Protein AF-A0A0R0IZ80-F1 (afdb_monomer_lite)

Sequence (92 aa):
AEIVDKGSTSCGASGALYTLICCVVGCGWLYSCFYRSKMRQQYGLKGNGCTDCLLHCCCESCTLSQEYRELKQRGFDMIIGWHGNVEQRSRK

Radius of gyration: 13.65 Å; chains: 1; bounding box: 36×29×32 Å

InterPro domains:
  IPR006461 PLAC8 motif-containing protein [PF04749] (1-70)
  IPR006461 PLAC8 motif-containing protein [PTHR15907] (1-80)
  IPR006461 PLAC8 motif-containing protein [TIGR01571] (2-72)

pLDDT: mean 81.65, std 9.56, range [57.28, 92.62]

Structure (mmCIF, N/CA/C/O backbone):
data_AF-A0A0R0IZ80-F1
#
_entry.id   AF-A0A0R0IZ80-F1
#
loop_
_atom_site.group_PDB
_atom_site.id
_atom_site.type_symbol
_atom_site.label_atom_id
_atom_site.label_alt_id
_atom_site.label_comp_id
_atom_site.label_asym_id
_atom_site.label_entity_id
_atom_site.label_seq_id
_atom_site.pdbx_PDB_ins_code
_atom_site.Cartn_x
_atom_site.Cartn_y
_atom_site.Cartn_z
_atom_site.occupancy
_atom_site.B_iso_or_equiv
_atom_site.auth_seq_id
_atom_site.auth_comp_id
_atom_site.auth_asym_id
_atom_site.auth_atom_id
_atom_site.pdbx_PDB_model_num
ATOM 1 N N . ALA A 1 1 ? -2.228 2.998 -0.970 1.00 84.75 1 ALA A N 1
ATOM 2 C CA . ALA A 1 1 ? -1.272 3.384 0.087 1.00 84.75 1 ALA A CA 1
ATOM 3 C C . ALA A 1 1 ? -1.971 3.576 1.430 1.00 84.75 1 ALA A C 1
ATOM 5 O O . ALA A 1 1 ? -1.729 2.772 2.315 1.00 84.75 1 ALA A O 1
ATOM 6 N N . GLU A 1 2 ? -2.887 4.541 1.564 1.00 89.31 2 GLU A N 1
ATOM 7 C CA . GLU A 1 2 ? -3.524 4.899 2.849 1.00 89.31 2 GLU A CA 1
ATOM 8 C C . GLU A 1 2 ? -4.104 3.713 3.649 1.00 89.31 2 GLU A C 1
ATOM 10 O O . GLU A 1 2 ? -3.818 3.584 4.836 1.00 89.31 2 GLU A O 1
ATOM 15 N N . ILE A 1 3 ? -4.845 2.793 3.011 1.00 88.62 3 ILE A N 1
ATOM 16 C CA . ILE A 1 3 ? -5.390 1.595 3.687 1.00 88.62 3 ILE A CA 1
ATOM 17 C C . ILE A 1 3 ? -4.280 0.665 4.194 1.00 88.62 3 ILE A C 1
ATOM 19 O O . ILE A 1 3 ? -4.345 0.169 5.315 1.00 88.62 3 ILE A O 1
ATOM 23 N N . VAL A 1 4 ? -3.249 0.431 3.378 1.00 87.44 4 VAL A N 1
ATOM 24 C CA . VAL A 1 4 ? -2.098 -0.418 3.740 1.00 87.44 4 VAL A CA 1
ATOM 25 C C . VAL A 1 4 ? -1.267 0.244 4.842 1.00 87.44 4 VAL A C 1
ATOM 27 O O . VAL A 1 4 ? -0.686 -0.429 5.690 1.00 87.44 4 VAL A O 1
ATOM 30 N N . ASP A 1 5 ? -1.231 1.573 4.865 1.00 88.88 5 ASP A N 1
ATOM 31 C CA . ASP A 1 5 ? -0.564 2.348 5.905 1.00 88.88 5 ASP A CA 1
ATOM 32 C C . ASP A 1 5 ? -1.437 2.573 7.144 1.00 88.88 5 ASP A C 1
ATOM 34 O O . ASP A 1 5 ? -1.009 3.237 8.080 1.00 88.88 5 ASP A O 1
ATOM 38 N N . LYS A 1 6 ? -2.657 2.020 7.165 1.00 88.19 6 LYS A N 1
ATOM 39 C CA . LYS A 1 6 ? -3.621 2.175 8.260 1.00 88.19 6 LYS A CA 1
ATOM 40 C C . LYS A 1 6 ? -3.836 3.646 8.646 1.00 88.19 6 LYS A C 1
ATOM 42 O O . LYS A 1 6 ? -3.919 3.982 9.826 1.00 88.19 6 LYS A O 1
ATOM 47 N N . GLY A 1 7 ? -3.897 4.521 7.641 1.00 85.69 7 GLY A N 1
ATOM 48 C CA . GLY A 1 7 ? -4.106 5.959 7.814 1.00 85.69 7 GLY A CA 1
ATOM 49 C C . GLY A 1 7 ? -2.874 6.755 8.254 1.00 85.69 7 GLY A C 1
ATOM 50 O O . GLY A 1 7 ? -2.979 7.969 8.378 1.00 85.69 7 GLY A O 1
ATOM 51 N N . SER A 1 8 ? -1.705 6.131 8.452 1.00 87.81 8 SER A N 1
ATOM 52 C CA . SER A 1 8 ? -0.480 6.873 8.792 1.00 87.81 8 SER A CA 1
ATOM 53 C C . SER A 1 8 ? -0.027 7.821 7.668 1.00 87.81 8 SER A C 1
ATOM 55 O O . SER A 1 8 ? 0.497 8.896 7.950 1.00 87.81 8 SER A O 1
ATOM 57 N N . THR A 1 9 ? -0.303 7.478 6.407 1.00 86.19 9 THR A N 1
ATOM 58 C CA . THR A 1 9 ? -0.053 8.317 5.228 1.00 86.19 9 THR A CA 1
ATOM 59 C C . THR A 1 9 ? -1.375 8.645 4.550 1.00 86.19 9 THR A C 1
ATOM 61 O O . THR A 1 9 ? -2.065 7.739 4.081 1.00 86.19 9 THR A O 1
ATOM 64 N N . SER A 1 10 ? -1.701 9.933 4.436 1.00 86.31 10 SER A N 1
ATOM 65 C CA . SER A 1 10 ? -2.896 10.386 3.717 1.00 86.31 10 SER A CA 1
ATOM 66 C C . SER A 1 10 ? -2.802 10.121 2.211 1.00 86.31 10 SER A C 1
ATOM 68 O O . SER A 1 10 ? -1.711 10.034 1.632 1.00 86.31 10 SER A O 1
ATOM 70 N N . CYS A 1 11 ? -3.954 10.050 1.541 1.00 84.69 11 CYS A N 1
ATOM 71 C CA . CYS A 1 11 ? -4.023 9.966 0.081 1.00 84.69 11 CYS A CA 1
ATOM 72 C C . CYS A 1 11 ? -3.152 11.039 -0.615 1.00 84.69 11 CYS A C 1
ATOM 74 O O . CYS A 1 11 ? -2.337 10.711 -1.476 1.00 84.69 11 CYS A O 1
ATOM 76 N N . GLY A 1 12 ? -3.218 12.299 -0.164 1.00 88.69 12 GLY A N 1
ATOM 77 C CA . GLY A 1 12 ? -2.410 13.391 -0.722 1.00 88.69 12 GLY A CA 1
ATOM 78 C C . GLY A 1 12 ? -0.902 13.212 -0.519 1.00 88.69 12 GLY A C 1
ATOM 79 O O . GLY A 1 12 ? -0.130 13.372 -1.464 1.00 88.69 12 GLY A O 1
ATOM 80 N N . ALA A 1 13 ? -0.473 12.819 0.685 1.00 89.56 13 ALA A N 1
ATOM 81 C CA . ALA A 1 13 ? 0.942 12.583 0.975 1.00 89.56 13 ALA A CA 1
ATOM 82 C C . ALA A 1 13 ? 1.499 11.398 0.173 1.00 89.56 13 ALA A C 1
ATOM 84 O O . ALA A 1 13 ? 2.600 11.476 -0.369 1.00 89.56 13 ALA A O 1
ATOM 85 N N . SER A 1 14 ? 0.726 10.317 0.041 1.00 86.44 14 SER A N 1
ATOM 86 C CA . SER A 1 14 ? 1.129 9.166 -0.774 1.00 86.44 14 SER A CA 1
ATOM 87 C C . SER A 1 14 ? 1.229 9.505 -2.262 1.00 86.44 14 SER A C 1
ATOM 89 O O . SER A 1 14 ? 2.203 9.108 -2.898 1.00 86.44 14 SER A O 1
ATOM 91 N N . GLY A 1 15 ? 0.298 10.301 -2.799 1.00 87.88 15 GLY A N 1
ATOM 92 C CA . GLY A 1 15 ? 0.382 10.815 -4.167 1.00 87.88 15 GLY A CA 1
ATOM 93 C C . GLY A 1 15 ? 1.615 11.694 -4.390 1.00 87.88 15 GLY A C 1
ATOM 94 O O . GLY A 1 15 ? 2.339 11.503 -5.363 1.00 87.88 15 GLY A O 1
ATOM 95 N N . ALA A 1 16 ? 1.911 12.605 -3.459 1.00 91.69 16 ALA A N 1
ATOM 96 C CA . ALA A 1 16 ? 3.100 13.453 -3.533 1.00 91.69 16 ALA A CA 1
ATOM 97 C C . ALA A 1 16 ? 4.404 12.640 -3.466 1.00 91.69 16 ALA A C 1
ATOM 99 O O . ALA A 1 16 ? 5.311 12.879 -4.259 1.00 91.69 16 ALA A O 1
ATOM 100 N N . LEU A 1 17 ? 4.488 11.649 -2.569 1.00 86.75 17 LEU A N 1
ATOM 101 C CA . LEU A 1 17 ? 5.636 10.741 -2.475 1.00 86.75 17 LEU A CA 1
ATOM 102 C C . LEU A 1 17 ? 5.820 9.925 -3.754 1.00 86.75 17 LEU A C 1
ATOM 104 O O . LEU A 1 17 ? 6.944 9.796 -4.232 1.00 86.75 17 LEU A O 1
ATOM 108 N N . TYR A 1 18 ? 4.730 9.407 -4.325 1.00 86.06 18 TYR A N 1
ATOM 109 C CA . TYR A 1 18 ? 4.779 8.676 -5.586 1.00 86.06 18 TYR A CA 1
ATOM 110 C C . TYR A 1 18 ? 5.318 9.552 -6.722 1.00 86.06 18 TYR A C 1
ATOM 112 O O . TYR A 1 18 ? 6.275 9.167 -7.394 1.00 86.06 18 TYR A O 1
ATOM 120 N N . THR A 1 19 ? 4.769 10.761 -6.885 1.00 87.88 19 THR A N 1
ATOM 121 C CA . THR A 1 19 ? 5.236 11.732 -7.885 1.00 87.88 19 THR A CA 1
ATOM 122 C C . THR A 1 19 ? 6.702 12.085 -7.666 1.00 87.88 19 THR A C 1
ATOM 124 O O . THR A 1 19 ? 7.481 12.067 -8.612 1.00 87.88 19 THR A O 1
ATOM 127 N N . LEU A 1 20 ? 7.110 12.341 -6.421 1.00 87.94 20 LEU A N 1
ATOM 128 C CA . LEU A 1 20 ? 8.492 12.678 -6.094 1.00 87.94 20 LEU A CA 1
ATOM 129 C C . LEU A 1 20 ? 9.455 11.538 -6.444 1.00 87.94 20 LEU A C 1
ATOM 131 O O . LEU A 1 20 ? 10.478 11.780 -7.078 1.00 87.94 20 LEU A O 1
ATOM 135 N N . ILE A 1 21 ? 9.132 10.294 -6.080 1.00 84.50 21 ILE A N 1
ATOM 136 C CA . ILE A 1 21 ? 9.964 9.125 -6.405 1.00 84.50 21 ILE A CA 1
ATOM 137 C C . ILE A 1 21 ? 10.035 8.928 -7.920 1.00 84.50 21 ILE A C 1
ATOM 139 O O . ILE A 1 21 ? 11.109 8.651 -8.456 1.00 84.50 21 ILE A O 1
ATOM 143 N N . CYS A 1 22 ? 8.916 9.121 -8.619 1.00 83.81 22 CYS A N 1
ATOM 144 C CA . CYS A 1 22 ? 8.875 9.049 -10.071 1.00 83.81 22 CYS A CA 1
ATOM 145 C C . CYS A 1 22 ? 9.747 10.136 -10.724 1.00 83.81 22 CYS A C 1
ATOM 147 O O . CYS A 1 22 ? 10.488 9.833 -11.652 1.00 83.81 22 CYS A O 1
ATOM 149 N N . CYS A 1 23 ? 9.710 11.375 -10.225 1.00 86.38 23 CYS A N 1
ATOM 150 C CA . CYS A 1 23 ? 10.471 12.499 -10.776 1.00 86.38 23 CYS A CA 1
ATOM 151 C C . CYS A 1 23 ? 11.968 12.457 -10.435 1.00 86.38 23 CYS A C 1
ATOM 153 O O . CYS A 1 23 ? 12.786 12.814 -11.275 1.00 86.38 23 CYS A O 1
ATOM 155 N N . VAL A 1 24 ? 12.333 12.053 -9.214 1.00 82.88 24 VAL A N 1
ATOM 156 C CA . VAL A 1 24 ? 13.724 12.105 -8.726 1.00 82.88 24 VAL A CA 1
ATOM 157 C C . VAL A 1 24 ? 14.494 10.837 -9.078 1.00 82.88 24 VAL A C 1
ATOM 159 O O . VAL A 1 24 ? 15.634 10.911 -9.522 1.00 82.88 24 VAL A O 1
ATOM 162 N N . VAL A 1 25 ? 13.886 9.668 -8.866 1.00 79.88 25 VAL A N 1
ATOM 163 C CA . VAL A 1 25 ? 14.563 8.369 -9.031 1.00 79.88 25 VAL A CA 1
ATOM 164 C C . VAL A 1 25 ? 14.291 7.775 -10.415 1.00 79.88 25 VAL A C 1
ATOM 166 O O . VAL A 1 25 ? 15.000 6.873 -10.854 1.00 79.88 25 VAL A O 1
ATOM 169 N N . GLY A 1 26 ? 13.228 8.216 -11.100 1.00 76.94 26 GLY A N 1
ATOM 170 C CA . GLY A 1 26 ? 12.764 7.588 -12.343 1.00 76.94 26 GLY A CA 1
ATOM 171 C C . GLY A 1 26 ? 12.214 6.169 -12.143 1.00 76.94 26 GLY A C 1
ATOM 172 O O . GLY A 1 26 ? 11.891 5.485 -13.108 1.00 76.94 26 GLY A O 1
ATOM 173 N N . CYS A 1 27 ? 12.100 5.709 -10.892 1.00 74.50 27 CYS A N 1
ATOM 174 C CA . CYS A 1 27 ? 11.750 4.336 -10.535 1.00 74.50 27 CYS A CA 1
ATOM 175 C C . CYS A 1 27 ? 10.504 4.292 -9.640 1.00 74.50 27 CYS A C 1
ATOM 177 O O . CYS A 1 27 ? 10.522 3.676 -8.575 1.00 74.50 27 CYS A O 1
ATOM 179 N N . GLY A 1 28 ? 9.411 4.942 -10.062 1.00 72.06 28 GLY A N 1
ATOM 180 C CA . GLY A 1 28 ? 8.126 4.937 -9.338 1.00 72.06 28 GLY A CA 1
ATOM 181 C C . GLY A 1 28 ? 7.617 3.528 -9.004 1.00 72.06 28 GLY A C 1
ATOM 182 O O . GLY A 1 28 ? 7.062 3.301 -7.931 1.00 72.06 28 GLY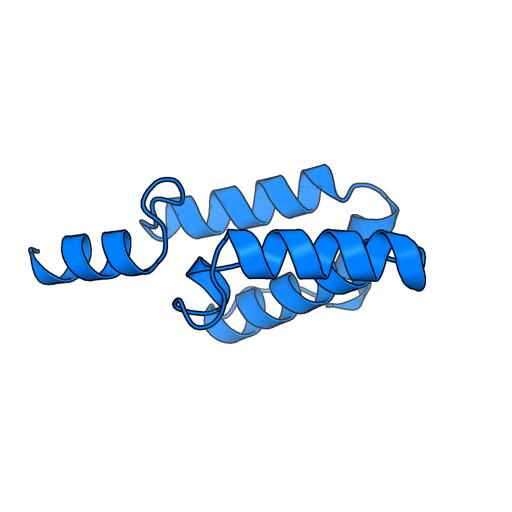 A O 1
ATOM 183 N N . TRP A 1 29 ? 7.944 2.548 -9.849 1.00 74.62 29 TRP A N 1
ATOM 184 C CA . TRP A 1 29 ? 7.644 1.135 -9.633 1.00 74.62 29 TRP A CA 1
ATOM 185 C C . TRP A 1 29 ? 8.197 0.581 -8.306 1.00 74.62 29 TRP A C 1
ATOM 187 O O . TRP A 1 29 ? 7.556 -0.277 -7.703 1.00 74.62 29 TRP A O 1
ATOM 197 N N . LEU A 1 30 ? 9.330 1.088 -7.793 1.00 76.38 30 LEU A N 1
ATOM 198 C CA . LEU A 1 30 ? 9.878 0.670 -6.492 1.00 76.38 30 LEU A CA 1
ATOM 199 C C . LEU A 1 30 ? 8.935 1.015 -5.338 1.00 76.38 30 LEU A C 1
ATOM 201 O O . LEU A 1 30 ? 8.790 0.226 -4.402 1.00 76.38 30 LEU A O 1
ATOM 205 N N . TYR A 1 31 ? 8.276 2.173 -5.409 1.00 81.56 31 TYR A N 1
ATOM 206 C CA . TYR A 1 31 ? 7.285 2.576 -4.414 1.00 81.56 31 TYR A CA 1
ATOM 207 C C . TYR A 1 31 ? 6.108 1.597 -4.396 1.00 81.56 31 TYR A C 1
ATOM 209 O O . TYR A 1 31 ? 5.688 1.139 -3.329 1.00 81.56 31 TYR A O 1
ATOM 217 N N . SER A 1 32 ? 5.624 1.227 -5.582 1.00 78.06 32 SER A N 1
ATOM 218 C CA . SER A 1 32 ? 4.547 0.256 -5.759 1.00 78.06 32 SER A CA 1
ATOM 219 C C . SER A 1 32 ? 4.946 -1.134 -5.225 1.00 78.06 32 SER A C 1
ATOM 221 O O . SER A 1 32 ? 4.197 -1.730 -4.446 1.00 78.06 32 SER A O 1
ATOM 223 N N . CYS A 1 33 ? 6.168 -1.602 -5.517 1.00 78.56 33 CYS A N 1
ATOM 224 C CA . CYS A 1 33 ? 6.722 -2.848 -4.967 1.00 78.56 33 CYS A CA 1
ATOM 225 C C . CYS A 1 33 ? 6.804 -2.840 -3.437 1.00 78.56 33 CYS A C 1
ATOM 227 O O . CYS A 1 33 ? 6.467 -3.833 -2.787 1.00 78.56 33 CYS A O 1
ATOM 229 N N . PHE A 1 34 ? 7.254 -1.728 -2.849 1.00 82.88 34 PHE A N 1
ATOM 230 C CA . PHE A 1 34 ? 7.368 -1.589 -1.400 1.00 82.88 34 PHE A CA 1
ATOM 231 C C . PHE A 1 34 ? 6.002 -1.715 -0.719 1.00 82.88 34 PHE A C 1
ATOM 233 O O . PHE A 1 34 ? 5.840 -2.513 0.209 1.00 82.88 34 PHE A O 1
ATOM 240 N N . TYR A 1 35 ? 5.002 -0.975 -1.207 1.00 84.31 35 TYR A N 1
ATOM 241 C CA . TYR A 1 35 ? 3.648 -1.029 -0.655 1.00 84.31 35 TYR A CA 1
ATOM 242 C C . TYR A 1 35 ? 3.012 -2.404 -0.803 1.00 84.31 35 TYR A C 1
ATOM 244 O O . TYR A 1 35 ? 2.345 -2.864 0.123 1.00 84.31 35 TYR A O 1
ATOM 252 N N . ARG A 1 36 ? 3.276 -3.084 -1.916 1.00 83.12 36 ARG A N 1
ATOM 253 C CA . ARG A 1 36 ? 2.818 -4.451 -2.130 1.00 83.12 36 ARG A CA 1
ATOM 254 C C . ARG A 1 36 ? 3.464 -5.437 -1.172 1.00 83.12 36 ARG A C 1
ATOM 256 O O . ARG A 1 36 ? 2.766 -6.222 -0.542 1.00 83.12 36 ARG A O 1
ATOM 263 N N . SER A 1 37 ? 4.781 -5.372 -0.985 1.00 83.25 37 SER A N 1
ATOM 264 C CA . SER A 1 37 ? 5.478 -6.218 -0.007 1.00 83.25 37 SER A CA 1
ATOM 265 C C . SER A 1 37 ? 4.928 -6.001 1.411 1.00 83.25 37 SER A C 1
ATOM 267 O O . SER A 1 37 ? 4.620 -6.959 2.126 1.00 83.25 37 SER A O 1
ATOM 269 N N . LYS A 1 38 ? 4.680 -4.736 1.777 1.00 87.06 38 LYS A N 1
ATOM 270 C CA . LYS A 1 38 ? 4.029 -4.363 3.040 1.00 87.06 38 LYS A CA 1
ATOM 271 C C . LYS A 1 38 ? 2.613 -4.936 3.144 1.00 87.06 38 LYS A C 1
ATOM 273 O O . LYS A 1 38 ? 2.273 -5.527 4.168 1.00 87.06 38 LYS A O 1
ATOM 278 N N . MET A 1 39 ? 1.804 -4.813 2.089 1.00 85.31 39 MET A N 1
ATOM 279 C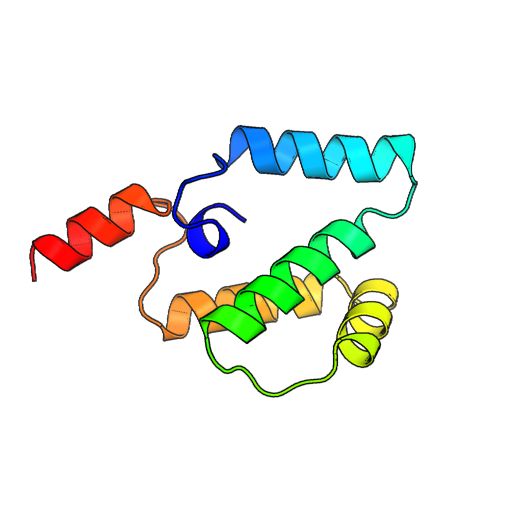 CA . MET A 1 39 ? 0.458 -5.382 2.029 1.00 85.31 39 MET A CA 1
ATOM 280 C C . MET A 1 39 ? 0.508 -6.899 2.219 1.00 85.31 39 MET A C 1
ATOM 282 O O . MET 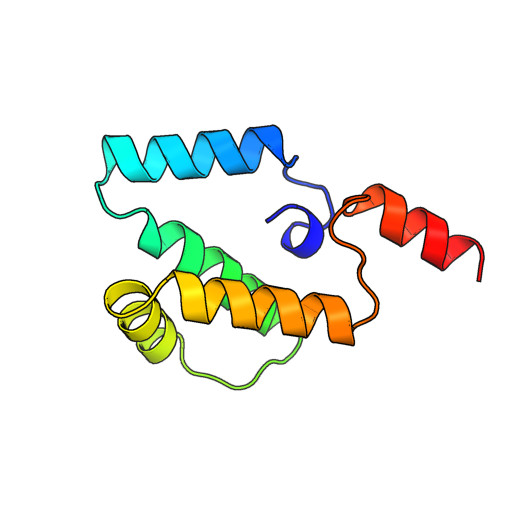A 1 39 ? -0.217 -7.432 3.054 1.00 85.31 39 MET A O 1
ATOM 286 N N . ARG A 1 40 ? 1.417 -7.598 1.534 1.00 83.75 40 ARG A N 1
ATOM 287 C CA . ARG A 1 40 ? 1.580 -9.048 1.673 1.00 83.75 40 ARG A CA 1
ATOM 288 C C . ARG A 1 40 ? 1.936 -9.477 3.083 1.00 83.75 40 ARG A C 1
ATOM 290 O O . ARG A 1 40 ? 1.327 -10.418 3.587 1.00 83.75 40 ARG A O 1
ATOM 297 N N . GLN A 1 41 ? 2.871 -8.775 3.719 1.00 85.31 41 GLN A N 1
ATOM 298 C CA . GLN A 1 41 ? 3.268 -9.055 5.094 1.00 85.31 41 GLN A CA 1
ATOM 299 C C . GLN A 1 41 ? 2.097 -8.875 6.068 1.00 85.31 41 GLN A C 1
ATOM 301 O O . GLN A 1 41 ? 1.886 -9.718 6.933 1.00 85.31 41 GLN A O 1
ATOM 306 N N . GLN A 1 42 ? 1.300 -7.814 5.908 1.00 86.38 42 GLN A N 1
ATOM 307 C CA . GLN A 1 42 ? 0.143 -7.557 6.775 1.00 86.38 42 GLN A CA 1
ATOM 308 C C . GLN A 1 42 ? -0.968 -8.596 6.629 1.00 86.38 42 GLN A C 1
ATOM 310 O O . GLN A 1 42 ? -1.753 -8.810 7.551 1.00 86.38 42 GLN A O 1
ATOM 315 N N . TYR A 1 43 ? -1.060 -9.207 5.456 1.00 84.31 43 TYR A N 1
ATOM 316 C CA . TYR A 1 43 ? -2.229 -9.957 5.040 1.00 84.31 43 TYR A CA 1
ATOM 317 C C . TYR A 1 43 ? -1.948 -11.423 4.706 1.00 84.31 43 TYR A C 1
ATOM 319 O O . TYR A 1 43 ? -2.863 -12.110 4.237 1.00 84.31 43 TYR A O 1
ATOM 327 N N . GLY A 1 44 ? -0.722 -11.891 4.964 1.00 81.69 44 GLY A N 1
ATOM 328 C CA . GLY A 1 44 ? -0.288 -13.273 4.755 1.00 81.69 44 GLY A CA 1
ATOM 329 C C . GLY A 1 44 ? -0.371 -13.724 3.297 1.00 81.69 44 GLY A C 1
ATOM 330 O O . GLY A 1 44 ? -0.627 -14.896 3.028 1.00 81.69 44 GLY A O 1
ATOM 331 N N . LEU A 1 45 ? -0.232 -12.797 2.348 1.00 79.50 45 LEU A N 1
ATOM 332 C CA . LEU A 1 45 ? -0.421 -13.094 0.930 1.00 79.50 45 LEU A CA 1
ATOM 333 C C . LEU A 1 45 ? 0.783 -13.854 0.369 1.00 79.50 45 LEU A C 1
ATOM 335 O O . LEU A 1 45 ? 1.937 -13.479 0.583 1.00 79.50 45 LEU A O 1
ATOM 339 N N . LYS A 1 46 ? 0.500 -14.912 -0.392 1.00 69.75 46 LYS A N 1
ATOM 340 C CA . LYS A 1 46 ? 1.514 -15.746 -1.040 1.00 69.75 46 LYS A CA 1
ATOM 341 C C . LYS A 1 46 ? 2.093 -15.025 -2.260 1.00 69.75 46 LYS A C 1
ATOM 343 O O . LYS A 1 46 ? 1.350 -14.592 -3.136 1.00 69.75 46 LYS A O 1
ATOM 348 N N . GLY A 1 47 ? 3.418 -14.950 -2.341 1.00 66.06 47 GLY A N 1
ATOM 349 C CA . GLY A 1 47 ? 4.146 -14.493 -3.524 1.00 66.06 47 GLY A CA 1
ATOM 350 C C . GLY A 1 47 ? 5.600 -14.143 -3.207 1.00 66.06 47 GLY A C 1
ATOM 351 O O . GLY A 1 47 ? 6.002 -14.143 -2.046 1.00 66.06 47 GLY A O 1
ATOM 352 N N . ASN A 1 48 ? 6.390 -13.855 -4.240 1.00 61.69 48 ASN A N 1
ATOM 353 C CA . ASN A 1 48 ? 7.797 -13.488 -4.115 1.00 61.69 48 ASN A CA 1
ATOM 354 C C . ASN A 1 48 ? 8.001 -12.023 -4.538 1.00 61.69 48 ASN A C 1
ATOM 356 O O . ASN A 1 48 ? 7.512 -11.617 -5.592 1.00 61.69 48 ASN A O 1
ATOM 360 N N . GLY A 1 49 ? 8.734 -11.247 -3.732 1.00 60.00 49 GLY A N 1
ATOM 361 C CA . GLY A 1 49 ? 9.008 -9.830 -4.000 1.00 60.00 49 GLY A CA 1
ATOM 362 C C . GLY A 1 49 ? 9.704 -9.597 -5.344 1.00 60.00 49 GLY A C 1
ATOM 363 O O . GLY A 1 49 ? 9.417 -8.614 -6.020 1.00 60.00 49 GLY A O 1
ATOM 364 N N . CYS A 1 50 ? 10.542 -10.538 -5.801 1.00 58.34 50 CYS A N 1
ATOM 365 C CA . CYS A 1 50 ? 11.154 -10.457 -7.132 1.00 58.34 50 CYS A CA 1
ATOM 366 C C . CYS A 1 50 ? 10.113 -10.497 -8.257 1.00 58.34 50 CYS A C 1
ATOM 368 O O . CYS A 1 50 ? 10.236 -9.757 -9.231 1.00 58.34 50 CYS A O 1
ATOM 370 N N . THR A 1 51 ? 9.082 -11.339 -8.129 1.00 61.75 51 THR A N 1
ATOM 371 C CA . THR A 1 51 ? 8.021 -11.439 -9.137 1.00 61.75 51 THR A CA 1
ATOM 372 C C . THR A 1 51 ? 7.200 -10.160 -9.182 1.00 61.75 51 THR A C 1
ATOM 374 O O . THR A 1 51 ? 6.771 -9.773 -10.258 1.00 61.75 51 THR A O 1
ATOM 377 N N . ASP A 1 52 ? 7.036 -9.465 -8.054 1.00 62.12 52 ASP A N 1
ATOM 378 C CA . ASP A 1 52 ? 6.368 -8.161 -8.035 1.00 62.12 52 ASP A CA 1
ATOM 379 C C . ASP A 1 52 ? 7.196 -7.081 -8.693 1.00 62.12 52 ASP A C 1
ATOM 381 O O . ASP A 1 52 ? 6.647 -6.321 -9.475 1.00 62.12 52 ASP A O 1
ATOM 385 N N . CYS A 1 53 ? 8.505 -7.035 -8.437 1.00 61.00 53 CYS A N 1
ATOM 386 C CA . CYS A 1 53 ? 9.388 -6.093 -9.121 1.00 61.00 53 CYS A CA 1
ATOM 387 C C . CYS A 1 53 ? 9.361 -6.296 -10.638 1.00 61.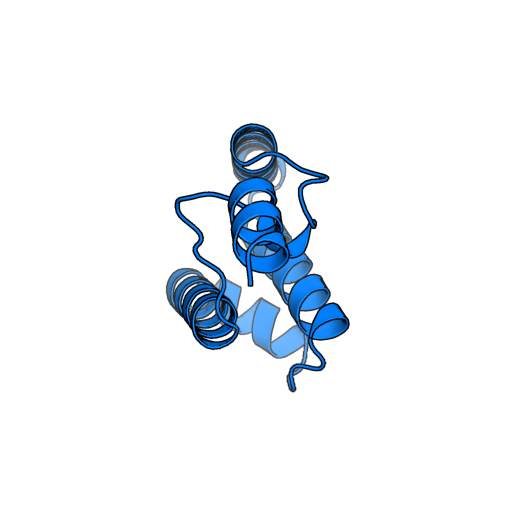00 53 CYS A C 1
ATOM 389 O O . CYS A 1 53 ? 9.228 -5.327 -11.383 1.00 61.00 53 CYS A O 1
ATOM 391 N N . LEU A 1 54 ? 9.412 -7.549 -11.097 1.00 59.09 54 LEU A N 1
ATOM 392 C CA . LEU A 1 54 ? 9.309 -7.874 -12.520 1.00 59.09 54 LEU A CA 1
ATOM 393 C C . LEU A 1 54 ? 7.916 -7.552 -13.077 1.00 59.09 54 LEU A C 1
ATOM 395 O O . LEU A 1 54 ? 7.811 -6.942 -14.135 1.00 59.09 54 LEU A O 1
ATOM 399 N N . LEU A 1 55 ? 6.845 -7.890 -12.353 1.00 60.09 55 LEU A N 1
ATOM 400 C CA . LEU A 1 55 ? 5.474 -7.572 -12.757 1.00 60.09 55 LEU A CA 1
ATOM 401 C C . LEU A 1 55 ? 5.212 -6.069 -12.778 1.00 60.09 55 LEU A C 1
ATOM 403 O O . LEU A 1 55 ? 4.507 -5.617 -13.664 1.00 60.09 55 LEU A O 1
ATOM 407 N N . HIS A 1 56 ? 5.775 -5.283 -11.862 1.00 63.91 56 HIS A N 1
ATOM 408 C CA . HIS A 1 56 ? 5.668 -3.825 -11.895 1.00 63.91 56 HIS A CA 1
ATOM 409 C C . HIS A 1 56 ? 6.436 -3.232 -13.072 1.00 63.91 56 HIS A C 1
ATOM 411 O O . HIS A 1 56 ? 5.938 -2.306 -13.707 1.00 63.91 56 HIS A O 1
ATOM 417 N N . CYS A 1 57 ? 7.599 -3.799 -13.400 1.00 57.28 57 CYS A N 1
ATOM 418 C CA . CYS A 1 57 ? 8.348 -3.420 -14.591 1.00 57.28 57 CYS A CA 1
ATOM 419 C C . CYS A 1 57 ? 7.570 -3.743 -15.881 1.00 57.28 57 CYS A C 1
ATOM 421 O O . CYS A 1 57 ? 7.553 -2.932 -16.801 1.00 57.28 57 CYS A O 1
ATOM 423 N N . CYS A 1 58 ? 6.881 -4.890 -15.941 1.00 63.78 58 CYS A N 1
ATOM 424 C CA . CYS A 1 58 ? 6.129 -5.305 -17.128 1.00 63.78 58 CYS A CA 1
ATOM 425 C C . CYS A 1 58 ? 4.706 -4.716 -17.21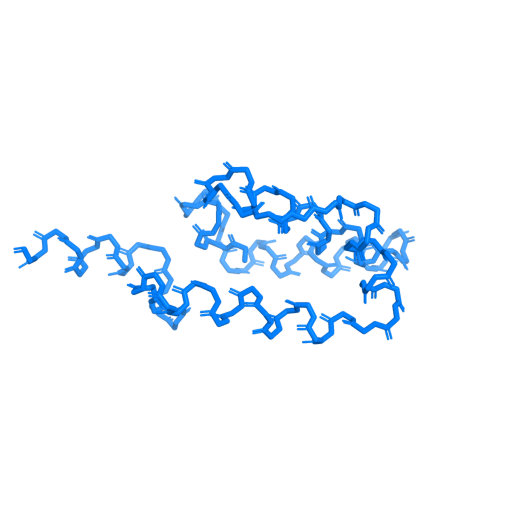5 1.00 63.78 58 CYS A C 1
ATOM 427 O O . CYS A 1 58 ? 4.231 -4.460 -18.317 1.00 63.78 58 CYS A O 1
ATOM 429 N N . CYS A 1 59 ? 4.006 -4.551 -16.088 1.00 73.00 59 CYS A N 1
ATOM 430 C CA . CYS A 1 59 ? 2.592 -4.167 -15.978 1.00 73.00 59 CYS A CA 1
ATOM 431 C C . CYS A 1 59 ? 2.230 -3.661 -14.559 1.00 73.00 59 CYS A C 1
ATOM 433 O O . CYS A 1 59 ? 1.540 -4.337 -13.787 1.00 73.00 59 CYS A O 1
ATOM 435 N N . GLU A 1 60 ? 2.625 -2.432 -14.218 1.00 71.94 60 GLU A N 1
ATOM 436 C CA . GLU A 1 60 ? 2.229 -1.788 -12.953 1.00 71.94 60 GLU A CA 1
ATOM 437 C C . GLU A 1 60 ? 0.705 -1.768 -12.738 1.00 71.94 60 GLU A C 1
ATOM 439 O O . GLU A 1 60 ? 0.220 -2.071 -11.646 1.00 71.94 60 GLU A O 1
ATOM 444 N N . SER A 1 61 ? -0.062 -1.482 -13.789 1.00 74.31 61 SER A N 1
ATOM 445 C CA . SER A 1 61 ? -1.526 -1.410 -13.758 1.00 74.31 61 SER A CA 1
ATOM 446 C C . SER A 1 61 ? -2.192 -2.746 -13.410 1.00 74.31 61 SER A C 1
ATOM 448 O O . SER A 1 61 ? -3.199 -2.758 -12.694 1.00 74.31 61 SER A O 1
ATOM 450 N N . CYS A 1 62 ? -1.628 -3.881 -13.837 1.00 79.50 62 CYS A N 1
ATOM 451 C CA . CYS A 1 62 ? -2.122 -5.206 -13.449 1.00 79.50 62 CYS A CA 1
ATOM 452 C C . CYS A 1 62 ? -1.911 -5.460 -11.957 1.00 79.50 62 CYS A C 1
ATOM 454 O O . CYS A 1 62 ? -2.829 -5.923 -11.276 1.00 79.50 62 CYS A O 1
ATOM 456 N N . THR A 1 63 ? -0.731 -5.117 -11.442 1.00 76.44 63 THR A N 1
ATOM 457 C CA . THR A 1 63 ? -0.431 -5.272 -10.020 1.00 76.44 63 THR A CA 1
ATOM 458 C C . THR A 1 63 ? -1.322 -4.375 -9.167 1.00 76.44 63 THR A C 1
ATOM 460 O O . THR A 1 63 ? -1.914 -4.844 -8.198 1.00 76.44 63 THR A O 1
ATOM 463 N N . LEU A 1 64 ? -1.524 -3.120 -9.576 1.00 81.31 64 LEU A N 1
ATOM 464 C CA . LEU A 1 64 ? -2.418 -2.188 -8.886 1.00 81.31 64 LEU A CA 1
ATOM 465 C C . LEU A 1 64 ? -3.871 -2.690 -8.878 1.00 81.31 64 LEU A C 1
ATOM 467 O O . LEU A 1 64 ? -4.558 -2.623 -7.859 1.00 81.31 64 LEU A O 1
ATOM 471 N N . SER A 1 65 ? -4.319 -3.267 -9.998 1.00 84.75 65 SER A N 1
ATOM 472 C CA . SER A 1 65 ? -5.638 -3.901 -10.110 1.00 84.75 65 SER A CA 1
ATOM 473 C C . SER A 1 65 ? -5.774 -5.120 -9.195 1.00 84.75 65 SER A C 1
ATOM 475 O O . SER A 1 65 ? -6.851 -5.368 -8.648 1.00 84.75 65 SER A O 1
ATOM 477 N N . GLN A 1 66 ? -4.699 -5.891 -9.011 1.00 83.44 66 GLN A N 1
ATOM 478 C CA . GLN A 1 66 ? -4.686 -7.019 -8.085 1.00 83.44 66 GLN A CA 1
ATOM 479 C C . GLN A 1 66 ? -4.791 -6.543 -6.632 1.00 83.44 66 GLN A C 1
ATOM 481 O O . GLN A 1 66 ? -5.699 -6.987 -5.935 1.00 83.44 66 GLN A O 1
ATOM 486 N N . GLU A 1 67 ? -3.952 -5.594 -6.207 1.00 83.44 67 GLU A N 1
ATOM 487 C CA . GLU A 1 67 ? -3.988 -5.017 -4.851 1.00 83.44 67 GLU A CA 1
ATOM 488 C C . GLU A 1 67 ? -5.378 -4.438 -4.533 1.00 83.44 67 GLU A C 1
ATOM 490 O O . GLU A 1 67 ? -5.945 -4.676 -3.463 1.00 83.44 67 GLU A O 1
ATOM 495 N N . TYR A 1 68 ? -5.973 -3.732 -5.502 1.00 88.06 68 TYR A N 1
ATOM 496 C CA . TYR A 1 68 ? -7.333 -3.207 -5.405 1.00 88.06 68 TYR A CA 1
ATOM 497 C C . TYR A 1 68 ? -8.365 -4.313 -5.150 1.00 88.06 68 TYR A C 1
ATOM 499 O O . TYR A 1 68 ? -9.188 -4.207 -4.236 1.00 88.06 68 TYR A O 1
ATOM 507 N N . ARG A 1 69 ? -8.319 -5.397 -5.936 1.00 87.50 69 ARG A N 1
ATOM 508 C CA . ARG A 1 69 ? -9.224 -6.544 -5.774 1.00 87.50 69 ARG A CA 1
ATOM 509 C C . ARG A 1 69 ? -9.041 -7.216 -4.420 1.00 87.50 69 ARG A C 1
ATOM 511 O O . ARG A 1 69 ? -10.036 -7.589 -3.807 1.00 87.50 69 ARG A O 1
ATOM 518 N N . GLU A 1 70 ? -7.809 -7.348 -3.944 1.00 87.44 70 GLU A N 1
ATOM 519 C CA . GLU A 1 70 ? -7.510 -7.976 -2.656 1.00 87.44 70 GLU A CA 1
ATOM 520 C C . GLU A 1 70 ? -8.036 -7.154 -1.476 1.00 87.44 70 GLU A C 1
ATOM 522 O O . GLU A 1 70 ? -8.668 -7.708 -0.575 1.00 87.44 70 GLU A O 1
ATOM 527 N N . LEU A 1 71 ? -7.854 -5.829 -1.495 1.00 89.81 71 LEU A N 1
ATOM 528 C CA . LEU A 1 71 ? -8.448 -4.945 -0.487 1.00 89.81 71 LEU A CA 1
ATOM 529 C C . LEU A 1 71 ? -9.979 -5.000 -0.529 1.00 89.81 71 LEU A C 1
ATOM 531 O O . LEU A 1 71 ? -10.619 -5.145 0.514 1.00 89.81 71 LEU A O 1
ATOM 535 N N . LYS A 1 72 ? -10.568 -4.970 -1.729 1.00 90.31 72 LYS A N 1
ATOM 536 C CA . LYS A 1 72 ? -12.022 -5.047 -1.907 1.00 90.31 72 LYS A CA 1
ATOM 537 C C . LYS A 1 72 ? -12.601 -6.366 -1.387 1.00 90.31 72 LYS A C 1
ATOM 539 O O . LYS A 1 72 ? -13.604 -6.354 -0.680 1.00 90.31 72 LYS A O 1
ATOM 544 N N . GLN A 1 73 ? -11.954 -7.499 -1.670 1.00 89.94 73 GLN A N 1
ATOM 545 C CA . GLN A 1 73 ? -12.371 -8.817 -1.168 1.00 89.94 73 GLN A CA 1
ATOM 546 C C . GLN A 1 73 ? -12.294 -8.929 0.359 1.00 89.94 73 GLN A C 1
ATOM 548 O O . GLN A 1 73 ? -13.078 -9.654 0.963 1.00 89.94 73 GLN A O 1
ATOM 553 N N . ARG A 1 74 ? -11.394 -8.179 1.000 1.00 87.44 74 ARG A N 1
ATOM 554 C CA . ARG A 1 74 ? -11.280 -8.104 2.466 1.00 87.44 74 ARG A CA 1
ATOM 555 C C . ARG A 1 74 ? -12.312 -7.174 3.109 1.00 87.44 74 ARG A C 1
ATOM 557 O O . ARG A 1 74 ? -12.280 -6.985 4.327 1.00 87.44 74 ARG A O 1
ATOM 564 N N . GLY A 1 75 ? -13.207 -6.593 2.309 1.00 89.25 75 GLY A N 1
ATOM 565 C CA . GLY A 1 75 ? -14.242 -5.674 2.763 1.00 89.25 75 GLY A CA 1
ATOM 566 C C . GLY A 1 75 ? -13.701 -4.288 3.092 1.00 89.25 75 GLY A C 1
ATOM 567 O O . GLY A 1 75 ? -14.171 -3.683 4.052 1.00 89.25 75 GLY A O 1
ATOM 568 N N . PHE A 1 76 ? -12.678 -3.823 2.370 1.00 91.00 76 PHE A N 1
ATOM 569 C CA . PHE A 1 76 ? -12.269 -2.422 2.411 1.00 91.00 76 PHE A CA 1
ATOM 570 C C . PHE A 1 76 ? -12.877 -1.645 1.242 1.00 91.00 76 PHE A C 1
ATOM 572 O O . PHE A 1 76 ? -12.790 -2.074 0.090 1.00 91.00 76 PHE A O 1
ATOM 579 N N . ASP A 1 77 ? -13.441 -0.479 1.540 1.00 91.00 77 ASP A N 1
ATOM 580 C CA . ASP A 1 77 ? -13.866 0.517 0.562 1.00 91.00 77 ASP A CA 1
ATOM 581 C C . ASP A 1 77 ? -12.787 1.596 0.411 1.00 91.00 77 ASP A C 1
ATOM 583 O O . ASP A 1 77 ? -12.502 2.367 1.320 1.00 91.00 77 ASP A O 1
ATOM 587 N N . MET A 1 78 ? -12.143 1.659 -0.744 1.00 85.50 78 MET A N 1
ATOM 588 C CA . MET A 1 78 ? -11.039 2.595 -0.969 1.00 85.50 78 MET A CA 1
ATOM 589 C C . MET A 1 78 ? -11.467 4.030 -1.264 1.00 85.50 78 MET A C 1
ATOM 591 O O . MET A 1 78 ? -10.608 4.906 -1.208 1.00 85.50 78 MET A O 1
ATOM 595 N N . ILE A 1 79 ? -12.753 4.294 -1.510 1.00 89.31 79 ILE A N 1
ATOM 596 C CA . ILE A 1 79 ? -13.253 5.658 -1.735 1.00 89.31 79 ILE A CA 1
ATOM 597 C C . ILE A 1 79 ? -13.287 6.448 -0.425 1.00 89.31 79 ILE A C 1
ATOM 599 O O . ILE A 1 79 ? -12.911 7.615 -0.394 1.00 89.31 79 ILE A O 1
ATOM 603 N N . ILE A 1 80 ? -13.697 5.801 0.667 1.00 90.69 80 ILE A N 1
ATOM 604 C CA . ILE A 1 80 ? -13.827 6.435 1.989 1.00 90.69 80 ILE A CA 1
ATOM 605 C C . ILE A 1 80 ? -12.512 6.465 2.785 1.00 90.69 80 ILE A C 1
ATOM 607 O O . ILE A 1 80 ? -12.464 7.032 3.876 1.00 90.69 80 ILE A O 1
ATOM 611 N N . GLY A 1 81 ? -11.455 5.833 2.269 1.00 89.75 81 GLY A N 1
ATOM 612 C CA . GLY A 1 81 ? -10.150 5.792 2.924 1.00 89.75 81 GLY A CA 1
ATOM 613 C C . GLY A 1 81 ? -10.095 4.907 4.175 1.00 89.75 81 GLY A C 1
ATOM 614 O O . GLY A 1 81 ? -11.058 4.234 4.547 1.00 89.75 81 GLY A O 1
ATOM 615 N N . TRP A 1 82 ? -8.940 4.868 4.840 1.00 91.00 82 TRP A N 1
ATOM 616 C CA . TRP A 1 82 ? -8.744 4.003 6.016 1.00 91.00 82 TRP A CA 1
ATOM 617 C C . TRP A 1 82 ? -9.692 4.358 7.167 1.00 91.00 82 TRP A C 1
ATOM 619 O O . TRP A 1 82 ? -10.356 3.473 7.708 1.00 91.00 82 TRP A O 1
ATOM 629 N N . HIS A 1 83 ? -9.778 5.643 7.517 1.00 91.06 83 HIS A N 1
ATOM 630 C CA . HIS A 1 83 ? -10.596 6.103 8.640 1.00 91.06 83 HIS A CA 1
ATOM 631 C C . HIS A 1 83 ? -12.074 5.756 8.443 1.00 91.06 83 HIS A C 1
ATOM 633 O O . HIS A 1 83 ? -12.663 5.138 9.330 1.00 91.06 83 HIS A O 1
ATOM 639 N N . GLY A 1 84 ? -12.625 5.998 7.247 1.00 91.12 84 GLY A N 1
ATOM 640 C CA . GLY A 1 84 ? -14.009 5.640 6.940 1.00 91.12 84 GLY A CA 1
ATOM 641 C C . GLY A 1 84 ? -14.284 4.136 7.066 1.00 91.12 84 GLY A C 1
ATOM 642 O O . GLY A 1 84 ? -15.338 3.735 7.557 1.00 91.12 84 GLY A O 1
ATOM 643 N N . ASN A 1 85 ? -13.326 3.277 6.698 1.00 91.88 85 ASN A N 1
ATOM 644 C CA . ASN A 1 85 ? -13.470 1.828 6.885 1.00 91.88 85 ASN A CA 1
ATOM 645 C C . ASN A 1 85 ? -13.457 1.412 8.354 1.00 91.88 85 ASN A C 1
ATOM 647 O O . ASN A 1 85 ? -14.200 0.509 8.739 1.00 91.88 85 ASN A O 1
ATOM 651 N N . VAL A 1 86 ? -12.598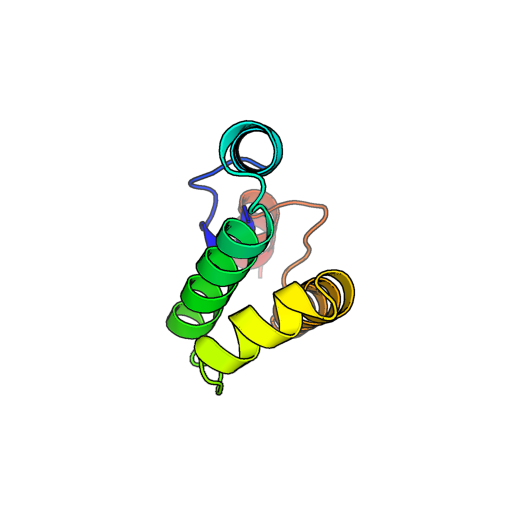 2.029 9.168 1.00 90.69 86 VAL A N 1
ATOM 652 C CA . VAL A 1 86 ? -12.549 1.763 10.611 1.00 90.69 86 VAL A CA 1
ATOM 653 C C . VAL A 1 86 ? -13.873 2.163 11.259 1.00 90.69 86 VAL A C 1
ATOM 655 O O . VAL A 1 86 ? -14.427 1.377 12.024 1.00 90.69 86 VAL A O 1
ATOM 658 N N . GLU A 1 87 ? -14.426 3.320 10.893 1.00 92.62 87 GLU A N 1
ATOM 659 C CA . GLU A 1 87 ? -15.734 3.781 11.371 1.00 92.62 87 GLU A CA 1
ATOM 660 C C . GLU A 1 87 ? -16.888 2.869 10.927 1.00 92.62 87 GLU A C 1
ATOM 662 O O . GLU A 1 87 ? -17.795 2.585 11.704 1.00 92.62 87 GLU A O 1
ATOM 667 N N . GLN A 1 88 ? -16.874 2.362 9.692 1.00 89.81 88 GLN A N 1
ATOM 668 C CA . GLN A 1 88 ? -17.883 1.396 9.243 1.00 89.81 88 GLN A CA 1
ATOM 669 C C . GLN A 1 88 ? -17.778 0.055 9.974 1.00 89.81 88 GLN A C 1
ATOM 671 O O . GLN A 1 88 ? -18.795 -0.591 10.225 1.00 89.81 88 GLN A O 1
ATOM 676 N N . ARG A 1 89 ? -16.556 -0.379 10.303 1.00 86.44 89 ARG A N 1
ATOM 677 C CA . ARG A 1 89 ? -16.320 -1.620 11.047 1.00 86.44 89 ARG A CA 1
ATOM 678 C C . ARG A 1 89 ? -16.677 -1.498 12.521 1.00 86.44 89 ARG A C 1
ATOM 680 O O . ARG A 1 89 ? -17.096 -2.496 13.082 1.00 86.44 89 ARG A O 1
ATOM 687 N N . SER A 1 90 ? -16.544 -0.321 13.131 1.00 87.88 90 SER A N 1
ATOM 688 C CA . SER A 1 90 ? -16.941 -0.111 14.530 1.00 87.88 90 SER A CA 1
ATOM 689 C C . SER A 1 90 ? -18.456 -0.012 14.726 1.00 87.88 90 SER A C 1
ATOM 691 O O . SER A 1 90 ? -18.932 -0.168 15.846 1.00 87.88 90 SER A O 1
ATOM 693 N N . ARG A 1 91 ? -19.220 0.242 13.654 1.00 85.94 91 ARG A N 1
ATOM 694 C CA . ARG A 1 91 ? -20.693 0.250 13.677 1.00 85.94 91 ARG A CA 1
ATOM 695 C C . ARG A 1 91 ? -21.337 -1.129 13.486 1.00 85.94 91 ARG A C 1
ATOM 697 O O . ARG A 1 91 ? -22.557 -1.215 13.608 1.00 85.94 91 ARG A O 1
ATOM 704 N N . LYS A 1 92 ? -20.567 -2.158 13.121 1.00 65.62 92 LYS A N 1
ATOM 705 C CA . LYS A 1 92 ? -21.044 -3.542 12.967 1.00 65.62 92 LYS A CA 1
ATOM 706 C C . LYS A 1 92 ? -20.733 -4.347 14.216 1.00 65.62 92 LYS A C 1
ATOM 708 O O . LYS A 1 92 ? -21.589 -5.184 14.562 1.00 65.62 92 LYS A O 1
#

Secondary structure (DSSP, 8-state):
-TTTTTTSS-HHHHHHHHHHHHHHHS-HHHHHHHHHHHHHHHHT----HHHHHHHHHHHHHHHHHHHHHHHHHTT--SSSHHHHHHHHHHT-

Organism: Glycine max (NCBI:txid3847)

Foldseek 3Di:
DQQLVLNPADPVRLVVVLVCCCVPVVCSLVVLLVSVVSSCVVPVDDDDSVVSSVCSVVPVPVSVVVSVVVCVVVVDDPVCGNVVSVVVVVVD